Protein AF-A0A562PM36-F1 (afdb_monomer_lite)

Structure (mmCIF, N/CA/C/O backbone):
data_AF-A0A562PM36-F1
#
_entry.id   AF-A0A562PM36-F1
#
loop_
_atom_site.group_PDB
_atom_site.id
_atom_site.type_symbol
_atom_site.label_atom_id
_atom_site.label_alt_id
_atom_site.label_comp_id
_atom_site.label_asym_id
_atom_site.label_entity_id
_atom_site.label_seq_id
_atom_site.pdbx_PDB_ins_code
_atom_site.Cartn_x
_atom_site.Cartn_y
_atom_site.Cartn_z
_atom_site.occupancy
_atom_site.B_iso_or_equiv
_atom_site.auth_seq_id
_atom_site.auth_comp_id
_atom_site.auth_asym_id
_atom_site.auth_atom_id
_atom_site.pdbx_PDB_model_num
ATOM 1 N N . MET A 1 1 ? -3.454 4.171 4.773 1.00 52.66 1 MET A N 1
ATOM 2 C CA . MET A 1 1 ? -3.367 4.893 6.065 1.00 52.66 1 MET A CA 1
ATOM 3 C C . MET A 1 1 ? -3.730 6.379 5.909 1.00 52.66 1 MET A C 1
ATOM 5 O O . MET A 1 1 ? -2.945 7.239 6.269 1.00 52.66 1 MET A O 1
ATOM 9 N N . HIS A 1 2 ? -4.911 6.699 5.365 1.00 54.53 2 HIS A N 1
ATOM 10 C CA . HIS A 1 2 ? -5.406 8.091 5.262 1.00 54.53 2 HIS A CA 1
ATOM 11 C C . HIS A 1 2 ? -6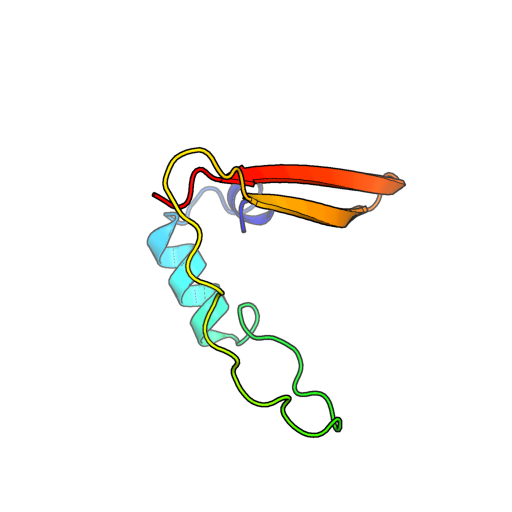.822 8.268 5.829 1.00 54.53 2 HIS A C 1
ATOM 13 O O . HIS A 1 2 ? -7.280 9.390 6.013 1.00 54.53 2 HIS A O 1
ATOM 19 N N . VAL A 1 3 ? -7.519 7.168 6.127 1.00 57.44 3 VAL A N 1
ATOM 20 C CA . VAL A 1 3 ? -8.947 7.196 6.466 1.00 57.44 3 VAL A CA 1
ATOM 21 C C . VAL A 1 3 ? -9.180 7.829 7.840 1.00 57.44 3 VAL A C 1
ATOM 23 O O . VAL A 1 3 ? -10.024 8.701 7.975 1.00 57.44 3 VAL A O 1
ATOM 26 N N . LEU A 1 4 ? -8.367 7.485 8.840 1.00 59.44 4 LEU A N 1
ATOM 27 C CA . LEU A 1 4 ? -8.502 8.005 10.207 1.00 59.44 4 LEU A CA 1
ATOM 28 C C . LEU A 1 4 ? -7.946 9.427 10.393 1.00 59.44 4 LEU A C 1
ATOM 30 O O . LEU A 1 4 ? -8.369 10.121 11.312 1.00 59.44 4 LEU A O 1
ATOM 34 N N . GLN A 1 5 ? -7.057 9.904 9.513 1.00 60.41 5 GLN A N 1
ATOM 35 C CA . GLN A 1 5 ? -6.598 11.300 9.553 1.00 60.41 5 GLN A CA 1
ATOM 36 C C . GLN A 1 5 ? -7.756 12.276 9.284 1.00 60.41 5 GLN A C 1
ATOM 38 O O . GLN A 1 5 ? -7.771 13.368 9.842 1.00 60.41 5 GLN A O 1
ATOM 43 N N . ARG A 1 6 ? -8.763 11.854 8.500 1.00 61.41 6 ARG A N 1
ATOM 44 C CA . ARG A 1 6 ? -10.004 12.617 8.286 1.00 61.41 6 ARG A CA 1
ATOM 45 C C . ARG A 1 6 ? -10.874 12.740 9.540 1.00 61.41 6 ARG A C 1
ATOM 47 O O . ARG A 1 6 ? -11.754 13.582 9.553 1.00 61.41 6 ARG A O 1
ATOM 54 N N . PHE A 1 7 ? -10.650 11.916 10.564 1.00 65.81 7 PHE A N 1
ATOM 55 C CA . PHE A 1 7 ? -11.426 11.933 11.810 1.00 65.81 7 PHE A CA 1
ATOM 56 C C . PHE A 1 7 ? -10.606 12.439 13.007 1.00 65.81 7 PHE A C 1
ATOM 58 O O . PHE A 1 7 ? -11.168 12.955 13.968 1.00 65.81 7 PHE A O 1
ATOM 65 N N . ILE A 1 8 ? -9.272 12.358 12.942 1.00 70.31 8 ILE A N 1
ATOM 66 C CA . ILE A 1 8 ? -8.348 12.855 13.970 1.00 70.31 8 ILE A CA 1
ATOM 67 C C . ILE A 1 8 ? -7.588 14.065 13.410 1.00 70.31 8 ILE A C 1
ATOM 69 O O . ILE A 1 8 ? -6.386 14.015 13.146 1.00 70.31 8 ILE A O 1
ATOM 73 N N . PHE A 1 9 ? -8.307 15.178 13.242 1.00 64.44 9 PHE A N 1
ATOM 74 C CA . PHE A 1 9 ? -7.819 16.419 12.620 1.00 64.44 9 PHE A CA 1
ATOM 75 C C . PHE A 1 9 ? -6.601 17.065 13.306 1.00 64.44 9 PHE A C 1
ATOM 77 O O . PHE A 1 9 ? -5.976 17.956 12.739 1.00 64.44 9 PHE A O 1
ATOM 84 N N . ARG A 1 10 ? -6.249 16.641 14.527 1.00 75.69 10 ARG A N 1
ATOM 85 C CA . ARG A 1 10 ? -5.175 17.254 15.329 1.00 75.69 10 ARG A CA 1
ATOM 86 C C . ARG A 1 10 ? -3.810 16.588 15.165 1.00 75.69 10 ARG A C 1
ATOM 88 O O . ARG A 1 10 ? -2.825 17.112 15.678 1.00 75.69 10 ARG A O 1
ATOM 95 N N . LEU A 1 11 ? -3.727 15.434 14.502 1.00 82.44 11 LEU A N 1
ATOM 96 C CA . LEU A 1 11 ? -2.461 14.723 14.335 1.00 82.44 11 LEU A CA 1
ATOM 97 C C . LEU A 1 11 ? -1.886 14.962 12.943 1.00 82.44 11 LEU A C 1
ATOM 99 O O . LEU A 1 11 ? -2.533 14.716 11.926 1.00 82.44 11 LEU A O 1
ATOM 103 N N . SER A 1 12 ? -0.621 15.378 12.902 1.00 84.88 12 SER A N 1
ATOM 104 C CA . SER A 1 12 ? 0.151 15.339 11.667 1.00 84.88 12 SER A CA 1
ATOM 105 C C . SER A 1 12 ? 0.272 13.894 11.169 1.00 84.88 12 SER A C 1
ATOM 107 O O . SER A 1 12 ? 0.254 12.935 11.950 1.00 84.88 12 SER A O 1
ATOM 109 N N . ARG A 1 13 ? 0.462 13.729 9.856 1.00 83.44 13 ARG A N 1
ATOM 110 C CA . ARG A 1 13 ? 0.694 12.419 9.225 1.00 83.44 13 ARG A CA 1
ATOM 111 C C . ARG A 1 13 ? 1.800 11.622 9.932 1.00 83.44 13 ARG A C 1
ATOM 113 O O . ARG A 1 13 ? 1.670 10.414 10.113 1.00 83.44 13 ARG A O 1
ATOM 120 N N . SER A 1 14 ? 2.889 12.284 10.328 1.00 87.62 14 SER A N 1
ATOM 121 C CA . SER A 1 14 ? 4.021 11.642 11.005 1.00 87.62 14 SER A CA 1
ATOM 122 C C . SER A 1 14 ? 3.657 11.155 12.408 1.00 87.62 14 SER A C 1
ATOM 124 O O . SER A 1 14 ? 3.975 10.017 12.755 1.00 87.62 14 SER A O 1
ATOM 126 N N . SER A 1 15 ? 2.948 11.970 13.193 1.00 88.00 15 SER A N 1
ATOM 127 C CA . SER A 1 15 ? 2.475 11.595 14.530 1.00 88.00 15 SER A CA 1
ATOM 128 C C . SER A 1 15 ? 1.484 10.432 14.478 1.00 88.00 15 SER A C 1
ATOM 130 O O . SER A 1 15 ? 1.601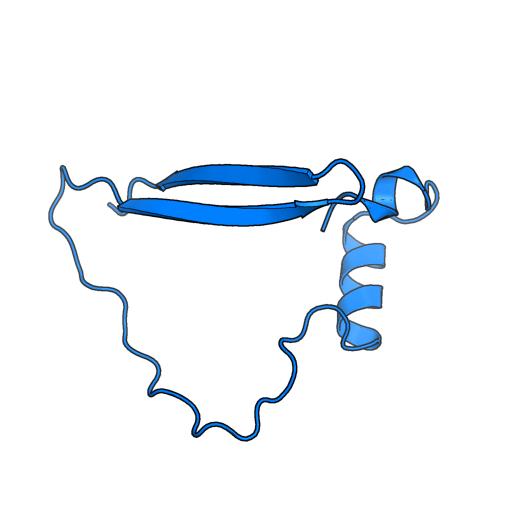 9.495 15.266 1.00 88.00 15 SER A O 1
ATOM 132 N N . LEU A 1 16 ? 0.566 10.438 13.508 1.00 87.00 16 LEU A N 1
ATOM 133 C CA . LEU A 1 16 ? -0.386 9.346 13.303 1.00 87.00 16 LEU A CA 1
ATOM 134 C C . LEU A 1 16 ? 0.315 8.039 12.892 1.00 87.00 16 LEU A C 1
ATOM 136 O O . LEU A 1 16 ? 0.026 6.978 13.439 1.00 87.00 16 LEU A O 1
ATOM 140 N N . ASN A 1 17 ? 1.285 8.111 11.976 1.00 85.94 17 ASN A N 1
ATOM 141 C CA . ASN A 1 17 ? 2.070 6.947 11.565 1.00 85.94 17 ASN A CA 1
ATOM 142 C C . ASN A 1 17 ? 2.853 6.335 12.741 1.00 85.94 17 ASN A C 1
ATOM 144 O O . ASN A 1 17 ? 2.828 5.121 12.938 1.00 85.94 17 ASN A O 1
ATOM 148 N N . ARG A 1 18 ? 3.491 7.173 13.569 1.00 88.56 18 ARG A N 1
ATOM 149 C CA . ARG A 1 18 ? 4.167 6.722 14.797 1.00 88.56 18 ARG A CA 1
ATOM 150 C C . ARG A 1 18 ? 3.200 6.041 15.765 1.00 88.56 18 ARG A C 1
ATOM 152 O O . ARG A 1 18 ? 3.568 5.039 16.369 1.00 88.56 18 ARG A O 1
ATOM 159 N N . LEU A 1 19 ? 1.975 6.552 15.893 1.00 88.56 19 LEU A N 1
ATOM 160 C CA . LEU A 1 19 ? 0.941 5.955 16.737 1.00 88.56 19 LEU A CA 1
ATOM 161 C C . LEU A 1 19 ? 0.554 4.554 16.237 1.00 88.56 19 LEU A C 1
ATOM 163 O O . LEU A 1 19 ? 0.551 3.610 17.023 1.00 88.56 19 LEU A O 1
ATOM 167 N N . TYR A 1 20 ? 0.314 4.378 14.934 1.00 86.81 20 TYR A N 1
ATOM 168 C CA . TYR A 1 20 ? -0.003 3.054 14.381 1.00 86.81 20 TYR A CA 1
ATOM 169 C C . TYR A 1 20 ? 1.119 2.042 14.537 1.00 86.81 20 TYR A C 1
ATOM 171 O O . TYR A 1 20 ? 0.847 0.873 14.802 1.00 86.81 20 TYR A O 1
ATOM 179 N N . GLN A 1 21 ? 2.367 2.477 14.369 1.00 86.88 21 GLN A N 1
ATOM 180 C CA . GLN A 1 21 ? 3.523 1.616 14.595 1.00 86.88 21 GLN A CA 1
ATOM 181 C C . GLN A 1 21 ? 3.633 1.235 16.074 1.00 86.88 21 GLN A C 1
ATOM 183 O O . GLN A 1 21 ? 3.765 0.055 16.383 1.00 86.88 21 GLN A O 1
ATOM 188 N N . ARG A 1 22 ? 3.489 2.208 16.989 1.00 87.94 22 ARG A N 1
ATOM 189 C CA . ARG A 1 22 ? 3.527 1.979 18.443 1.00 87.94 22 ARG A CA 1
ATOM 190 C C . ARG A 1 22 ? 2.477 0.969 18.901 1.00 87.94 22 ARG A C 1
ATOM 192 O O . ARG A 1 22 ? 2.768 0.150 19.762 1.00 87.94 22 ARG A O 1
ATOM 199 N N . HIS A 1 23 ? 1.272 1.037 18.342 1.00 88.50 23 HIS A N 1
ATOM 200 C CA . HIS A 1 23 ? 0.171 0.143 18.703 1.00 88.50 23 HIS A CA 1
ATOM 201 C C . HIS A 1 23 ? 0.111 -1.135 17.855 1.00 88.50 23 HIS A C 1
ATOM 203 O O . HIS A 1 23 ? -0.858 -1.878 17.954 1.00 88.50 23 HIS A O 1
ATOM 209 N N . GLY A 1 24 ? 1.106 -1.394 16.999 1.00 83.06 24 GLY A N 1
ATOM 210 C CA . GLY A 1 24 ? 1.148 -2.604 16.173 1.00 83.06 24 GLY A CA 1
ATOM 211 C C . GLY A 1 24 ? 0.060 -2.685 15.093 1.00 83.06 24 GLY A C 1
ATOM 212 O O . GLY A 1 24 ? -0.048 -3.696 14.411 1.00 83.06 24 GLY A O 1
ATOM 213 N N . ILE A 1 25 ? -0.719 -1.623 14.875 1.00 85.19 25 ILE A N 1
ATOM 214 C CA . ILE A 1 25 ? -1.800 -1.575 13.874 1.00 85.19 25 ILE A CA 1
ATOM 215 C C . ILE A 1 25 ? -1.222 -1.583 12.451 1.00 85.19 25 ILE A C 1
ATOM 217 O O . ILE A 1 25 ? -1.823 -2.115 11.525 1.00 85.19 25 ILE A O 1
ATOM 221 N N . SER A 1 26 ? -0.027 -1.010 12.269 1.00 80.75 26 SER A N 1
ATOM 222 C CA . SER A 1 26 ? 0.707 -1.046 10.997 1.00 80.75 26 SER A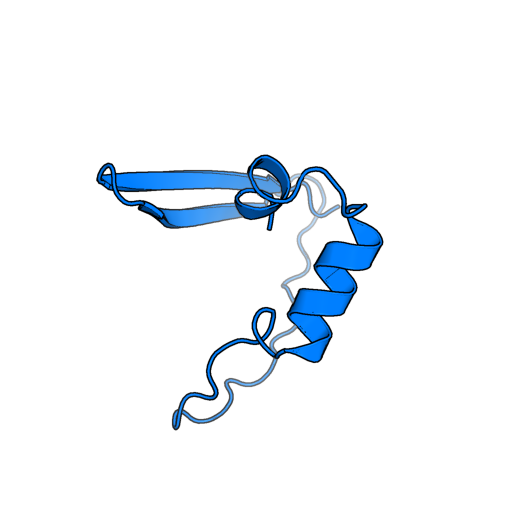 CA 1
ATOM 223 C C . SER A 1 26 ? 1.576 -2.305 10.854 1.00 80.75 26 SER A C 1
ATOM 225 O O . SER A 1 26 ? 2.626 -2.259 10.210 1.00 80.75 26 SER A O 1
ATOM 227 N N . THR A 1 27 ? 1.183 -3.412 11.480 1.00 78.00 27 THR A N 1
ATOM 228 C CA . THR A 1 27 ? 1.845 -4.709 11.316 1.00 78.00 27 THR A CA 1
ATOM 229 C C . THR A 1 27 ? 0.854 -5.714 10.746 1.00 78.00 27 THR A C 1
ATOM 231 O O . THR A 1 27 ? -0.344 -5.641 11.015 1.00 78.00 27 THR A O 1
ATOM 234 N N . LEU A 1 28 ? 1.341 -6.625 9.902 1.00 73.75 28 LEU A N 1
ATOM 235 C CA . LEU A 1 28 ? 0.537 -7.762 9.460 1.00 73.75 28 LEU A CA 1
ATOM 236 C C . LEU A 1 28 ? 0.248 -8.668 10.668 1.00 73.75 28 LEU A C 1
ATOM 238 O O . LEU A 1 28 ? 1.151 -8.865 11.489 1.00 73.75 28 LEU A O 1
ATOM 242 N N . PRO A 1 29 ? -0.961 -9.252 10.771 1.00 73.31 29 PRO A N 1
ATOM 243 C CA . PRO A 1 29 ? -1.235 -10.282 11.761 1.00 73.31 29 PRO A CA 1
ATOM 244 C C . PRO A 1 29 ? -0.203 -11.397 11.620 1.00 73.31 29 PRO A C 1
ATOM 246 O O . PRO A 1 29 ? 0.093 -11.840 10.508 1.00 73.31 29 PRO A O 1
ATOM 249 N N . ARG A 1 30 ? 0.358 -11.851 12.741 1.00 70.94 30 ARG A N 1
ATOM 250 C CA . ARG A 1 30 ? 1.271 -12.993 12.737 1.00 70.94 30 ARG A CA 1
ATOM 251 C C . ARG A 1 30 ? 0.449 -14.236 12.392 1.00 70.94 30 ARG A C 1
ATOM 253 O O . ARG A 1 30 ? -0.261 -14.751 13.250 1.00 70.94 30 ARG A O 1
ATOM 260 N N . SER A 1 31 ? 0.488 -14.676 11.136 1.00 70.31 31 SER A N 1
ATOM 261 C CA . SER A 1 31 ? -0.121 -15.945 10.745 1.00 70.31 31 SER A CA 1
ATOM 262 C C . SER A 1 31 ? 0.693 -17.100 11.336 1.00 70.31 31 SER A C 1
ATOM 264 O O . SER A 1 31 ? 1.912 -17.006 11.486 1.00 70.31 31 SER A O 1
ATOM 266 N N . ALA A 1 32 ? 0.016 -18.195 11.690 1.00 69.31 32 ALA A N 1
ATOM 267 C CA . ALA A 1 32 ? 0.666 -19.458 12.058 1.00 69.31 32 ALA A CA 1
ATOM 268 C C . ALA A 1 32 ? 1.301 -20.163 10.841 1.00 69.31 32 ALA A C 1
ATOM 270 O O . ALA A 1 32 ? 1.916 -21.218 10.977 1.00 69.31 32 ALA A O 1
ATOM 271 N N . GLU A 1 33 ? 1.135 -19.590 9.648 1.00 70.44 33 GLU A N 1
ATOM 272 C CA . GLU A 1 33 ? 1.724 -20.095 8.420 1.00 70.44 33 GLU A CA 1
ATOM 273 C C . GLU A 1 33 ? 3.239 -19.848 8.410 1.00 70.44 33 GLU A C 1
ATOM 275 O O . GLU A 1 33 ? 3.702 -18.792 8.857 1.00 70.44 33 GLU A O 1
ATOM 280 N N . PRO A 1 34 ? 4.033 -20.798 7.887 1.00 69.81 34 PRO A N 1
ATOM 281 C CA . PRO A 1 34 ? 5.468 -20.614 7.751 1.00 69.81 34 PRO A CA 1
ATOM 282 C C . PRO A 1 34 ? 5.752 -19.350 6.936 1.00 69.81 34 PRO A C 1
ATOM 284 O O . PRO A 1 34 ? 5.153 -19.118 5.881 1.00 69.81 34 PRO A O 1
ATOM 287 N N . VAL A 1 35 ? 6.671 -18.522 7.441 1.00 72.31 35 VAL A N 1
ATOM 288 C CA . VAL A 1 35 ? 7.114 -17.302 6.761 1.00 72.31 35 VAL A CA 1
ATOM 289 C C . VAL A 1 35 ? 7.596 -17.701 5.371 1.00 72.31 35 VAL A C 1
ATOM 291 O O . VAL A 1 35 ? 8.601 -18.393 5.241 1.00 72.31 35 VAL A O 1
ATOM 294 N N . ARG A 1 36 ? 6.871 -17.286 4.325 1.00 71.31 36 ARG A N 1
ATOM 295 C CA . ARG A 1 36 ? 7.337 -17.471 2.948 1.00 71.31 36 ARG A CA 1
ATOM 296 C C . ARG A 1 36 ? 8.692 -16.788 2.811 1.00 71.31 36 ARG A C 1
ATOM 298 O O . ARG A 1 36 ? 8.829 -15.625 3.198 1.00 71.31 36 ARG A O 1
ATOM 305 N N . ASP A 1 37 ? 9.662 -17.493 2.234 1.00 78.62 37 ASP A N 1
ATOM 306 C CA . ASP A 1 37 ? 10.973 -16.919 1.954 1.00 78.62 37 ASP A CA 1
ATOM 307 C C . ASP A 1 37 ? 10.821 -15.593 1.209 1.00 78.62 37 ASP A C 1
ATOM 309 O O . ASP A 1 37 ? 10.084 -15.483 0.219 1.00 78.62 37 ASP A O 1
ATOM 313 N N . LYS A 1 38 ? 11.512 -14.564 1.708 1.00 76.25 38 LYS A N 1
ATOM 314 C CA . LYS A 1 38 ? 11.511 -13.234 1.102 1.00 76.25 38 LYS A CA 1
ATOM 315 C C . LYS A 1 38 ? 12.184 -13.327 -0.264 1.00 76.25 38 LYS A C 1
ATOM 317 O O . LYS A 1 38 ? 13.406 -13.264 -0.369 1.00 76.25 38 LYS A O 1
ATOM 322 N N . LYS A 1 39 ? 11.388 -13.471 -1.322 1.00 78.75 39 LYS A N 1
ATOM 323 C CA . LYS A 1 39 ? 11.891 -13.408 -2.695 1.00 78.75 39 LYS A CA 1
ATOM 324 C C . LYS A 1 39 ? 12.232 -11.965 -3.039 1.00 78.75 39 LYS A C 1
ATOM 326 O O . LYS A 1 39 ? 11.437 -11.054 -2.808 1.00 78.75 39 LYS A O 1
ATOM 331 N N . THR A 1 40 ? 13.409 -11.764 -3.618 1.00 79.19 40 THR A N 1
ATOM 332 C CA . THR A 1 40 ? 13.733 -10.500 -4.270 1.00 79.19 40 THR A CA 1
ATOM 333 C C . THR A 1 40 ? 12.786 -10.294 -5.447 1.00 79.19 40 THR A C 1
ATOM 335 O O . THR A 1 40 ? 12.338 -11.244 -6.099 1.00 79.19 40 THR A O 1
ATOM 338 N N . PHE A 1 41 ? 12.437 -9.039 -5.713 1.00 76.00 41 PHE A N 1
ATOM 339 C CA . PHE A 1 41 ? 11.673 -8.733 -6.912 1.00 76.00 41 PHE A CA 1
ATOM 340 C C . PHE A 1 41 ? 12.485 -9.099 -8.156 1.00 76.00 41 PHE A C 1
ATOM 342 O O . PHE A 1 41 ? 13.692 -8.859 -8.208 1.00 76.00 41 PHE A O 1
ATOM 349 N N . LYS A 1 42 ? 11.810 -9.627 -9.181 1.00 79.75 42 LYS A N 1
ATOM 350 C CA . LYS A 1 42 ? 12.435 -9.864 -10.484 1.00 79.75 42 LYS A CA 1
ATOM 351 C C . LYS A 1 42 ? 12.931 -8.536 -11.071 1.00 79.75 42 LYS A C 1
ATOM 353 O O . LYS A 1 42 ? 12.229 -7.525 -10.994 1.00 79.75 42 LYS A O 1
ATOM 358 N N . ARG A 1 43 ? 14.135 -8.552 -11.650 1.00 82.12 43 ARG A N 1
ATOM 359 C CA . ARG A 1 43 ? 14.663 -7.445 -12.453 1.00 82.12 43 ARG A CA 1
ATOM 360 C C . ARG A 1 43 ? 13.992 -7.500 -13.821 1.00 82.12 43 ARG A C 1
ATOM 362 O O . ARG A 1 43 ? 14.030 -8.544 -14.467 1.00 82.12 43 ARG A O 1
ATOM 369 N N . TYR A 1 44 ? 13.392 -6.395 -14.237 1.00 80.06 44 TYR A N 1
ATOM 370 C CA . TYR A 1 44 ? 12.808 -6.258 -15.565 1.00 80.06 44 TYR A CA 1
ATOM 371 C C . TYR A 1 44 ? 13.673 -5.298 -16.397 1.00 80.06 44 TYR A C 1
ATOM 373 O O . TYR A 1 44 ? 14.216 -4.350 -15.827 1.00 80.06 44 TYR A O 1
ATOM 381 N N . PRO A 1 45 ? 13.869 -5.546 -17.705 1.00 80.38 45 PRO A N 1
ATOM 382 C CA . PRO A 1 45 ? 14.492 -4.567 -18.590 1.00 80.38 45 PRO A CA 1
ATOM 383 C C . PRO A 1 45 ? 13.628 -3.301 -18.718 1.00 80.38 45 PRO A C 1
ATOM 385 O O . PRO A 1 45 ? 12.452 -3.299 -18.354 1.00 80.38 45 PRO A O 1
ATOM 388 N N . LEU A 1 46 ? 14.204 -2.228 -19.267 1.00 75.88 46 LEU A N 1
ATOM 389 C CA . LEU A 1 46 ? 13.458 -1.024 -19.653 1.00 75.88 46 LEU A CA 1
ATOM 390 C C . LEU A 1 46 ? 12.270 -1.398 -20.561 1.00 75.88 46 LEU A C 1
ATOM 392 O O . LEU A 1 46 ? 12.407 -2.252 -21.437 1.00 75.88 46 LEU A O 1
ATOM 396 N N . GLY A 1 47 ? 11.111 -0.772 -20.341 1.00 79.62 47 GLY A N 1
ATOM 397 C CA . GLY A 1 47 ? 9.879 -1.040 -21.099 1.00 79.62 47 GLY A CA 1
ATOM 398 C C . GLY A 1 47 ? 8.889 -2.011 -20.438 1.00 79.62 47 GLY A C 1
ATOM 399 O O . GLY A 1 47 ? 7.896 -2.375 -21.062 1.00 79.62 47 GLY A O 1
ATOM 400 N N . TYR A 1 48 ? 9.122 -2.423 -19.187 1.00 81.50 48 TYR A N 1
ATOM 401 C CA . TYR A 1 48 ? 8.196 -3.264 -18.417 1.00 81.50 48 TYR A CA 1
ATOM 402 C C . TYR A 1 48 ? 7.442 -2.447 -17.362 1.00 81.50 48 TYR A C 1
ATOM 404 O O . TYR A 1 48 ? 8.050 -1.827 -16.493 1.00 81.50 48 TYR A O 1
ATOM 412 N N . LEU A 1 49 ? 6.109 -2.520 -17.390 1.00 84.00 49 LEU A N 1
ATOM 413 C CA . LEU A 1 49 ? 5.230 -1.887 -16.407 1.00 84.00 49 LEU A CA 1
ATOM 414 C C . LEU A 1 49 ? 4.750 -2.916 -15.379 1.00 84.00 49 LEU A C 1
ATOM 416 O O . LEU A 1 49 ? 4.159 -3.937 -15.737 1.00 84.00 49 LEU A O 1
ATOM 420 N N . HIS A 1 50 ? 4.970 -2.653 -14.093 1.00 86.38 50 HIS A N 1
ATOM 421 C CA . HIS A 1 50 ? 4.473 -3.523 -13.035 1.00 86.38 50 HIS A CA 1
ATOM 422 C C . HIS A 1 50 ? 3.071 -3.092 -12.606 1.00 86.38 50 HIS A C 1
ATOM 424 O O . HIS A 1 50 ? 2.907 -2.033 -12.006 1.00 86.38 50 HIS A O 1
ATOM 430 N N . ILE A 1 51 ? 2.068 -3.922 -12.894 1.00 89.50 51 ILE A N 1
ATOM 431 C CA . ILE A 1 51 ? 0.678 -3.679 -12.501 1.00 89.50 51 ILE A CA 1
ATOM 432 C C . ILE A 1 51 ? 0.332 -4.577 -11.309 1.00 89.50 51 ILE A C 1
ATOM 434 O O . ILE A 1 51 ? 0.433 -5.798 -11.406 1.00 89.50 51 ILE A O 1
ATOM 438 N N . ASN A 1 52 ? -0.093 -3.973 -10.199 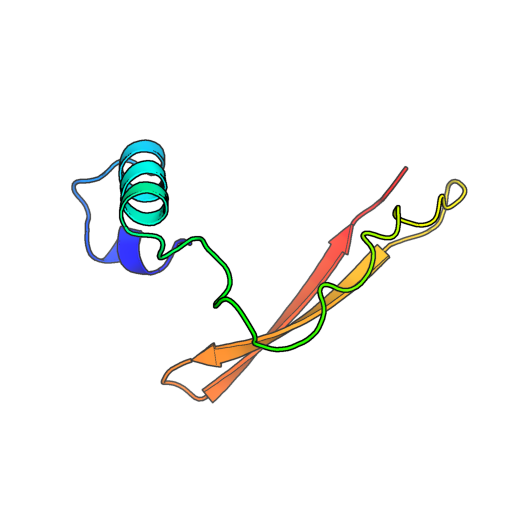1.00 88.62 52 ASN A N 1
ATOM 439 C CA . ASN A 1 52 ? -0.695 -4.663 -9.059 1.00 88.62 52 ASN A CA 1
ATOM 440 C C . ASN A 1 52 ? -2.185 -4.341 -8.974 1.00 88.62 52 ASN A C 1
ATOM 442 O O . ASN A 1 52 ? -2.595 -3.205 -9.217 1.00 88.62 52 ASN A O 1
ATOM 446 N N . ASN A 1 53 ? -2.977 -5.324 -8.554 1.00 91.31 53 ASN A N 1
ATOM 447 C CA . ASN A 1 53 ? -4.370 -5.142 -8.179 1.00 91.31 53 ASN A CA 1
ATOM 448 C C . ASN A 1 53 ? -4.581 -5.523 -6.709 1.00 91.31 53 ASN A C 1
ATOM 450 O O . ASN A 1 53 ? -3.908 -6.391 -6.154 1.00 91.31 53 ASN A O 1
ATOM 454 N N . THR A 1 54 ? -5.502 -4.844 -6.040 1.00 93.31 54 THR A N 1
ATOM 455 C CA . THR A 1 54 ? -5.895 -5.185 -4.671 1.00 93.31 54 THR A CA 1
ATOM 456 C C . THR A 1 54 ? -7.372 -4.888 -4.474 1.00 93.31 54 THR A C 1
ATOM 458 O O . THR A 1 54 ? -7.837 -3.798 -4.803 1.00 93.31 54 THR A O 1
ATOM 461 N N . GLU A 1 55 ? -8.101 -5.857 -3.926 1.00 91.81 55 GLU A N 1
ATOM 462 C CA . GLU A 1 55 ? -9.473 -5.674 -3.457 1.00 91.81 55 GLU A CA 1
ATOM 463 C C . GLU A 1 55 ? -9.448 -5.087 -2.041 1.00 91.81 55 GLU A C 1
ATOM 465 O O . GLU A 1 55 ? -8.724 -5.553 -1.160 1.00 91.81 55 GLU A O 1
ATOM 470 N N . VAL A 1 56 ? -10.226 -4.032 -1.831 1.00 87.38 56 VAL A N 1
ATOM 471 C CA . VAL A 1 56 ? -10.366 -3.329 -0.562 1.00 87.38 56 VAL A CA 1
ATOM 472 C C . VAL A 1 56 ? -11.822 -3.424 -0.137 1.00 87.38 56 VAL A C 1
ATOM 474 O O . VAL A 1 56 ? -12.709 -2.878 -0.788 1.00 87.38 56 VAL A O 1
ATOM 477 N N . HIS A 1 57 ? -12.066 -4.103 0.978 1.00 87.44 57 HIS A N 1
ATOM 478 C CA . HIS A 1 57 ? -13.392 -4.183 1.577 1.00 87.44 57 HIS A CA 1
ATOM 479 C C . HIS A 1 57 ? -13.661 -2.917 2.394 1.00 87.44 57 HIS A C 1
ATOM 481 O O . HIS A 1 57 ? -12.907 -2.583 3.310 1.00 87.44 57 HIS A O 1
ATOM 487 N N . THR A 1 58 ? -14.733 -2.210 2.056 1.00 85.62 58 THR A N 1
ATOM 488 C CA . THR A 1 58 ? -15.232 -1.037 2.778 1.00 85.62 58 THR A CA 1
ATOM 489 C C . THR A 1 58 ? -16.635 -1.323 3.316 1.00 85.62 58 THR A C 1
ATOM 491 O O . THR A 1 58 ? -17.257 -2.327 2.973 1.00 85.62 58 THR A O 1
ATOM 494 N N . ALA A 1 59 ? -17.154 -0.434 4.166 1.00 85.19 59 ALA A N 1
ATOM 495 C CA . ALA A 1 59 ? -18.530 -0.538 4.661 1.00 85.19 59 ALA A CA 1
ATOM 496 C C . ALA A 1 59 ? -19.585 -0.415 3.541 1.00 85.19 59 ALA A C 1
ATOM 498 O O . ALA A 1 59 ? -20.705 -0.884 3.699 1.00 85.19 59 ALA A O 1
ATOM 499 N N . GLU A 1 60 ? -19.220 0.195 2.411 1.00 87.06 60 GLU A N 1
ATOM 500 C CA . GLU A 1 60 ? -20.092 0.424 1.253 1.00 87.06 60 GLU A CA 1
ATOM 501 C C . GLU A 1 60 ? -19.978 -0.695 0.199 1.00 87.06 60 GLU A C 1
ATOM 503 O O . GLU A 1 60 ? -20.712 -0.691 -0.786 1.00 87.06 60 GLU A O 1
ATOM 508 N N . GLY A 1 61 ? -19.070 -1.663 0.387 1.00 89.56 61 GLY A N 1
ATOM 509 C CA . GLY A 1 61 ? -18.879 -2.791 -0.523 1.00 89.56 61 GLY A CA 1
ATOM 510 C C . GLY A 1 61 ? -17.412 -3.071 -0.857 1.00 89.56 61 GLY A C 1
ATOM 511 O O . GLY A 1 61 ? -16.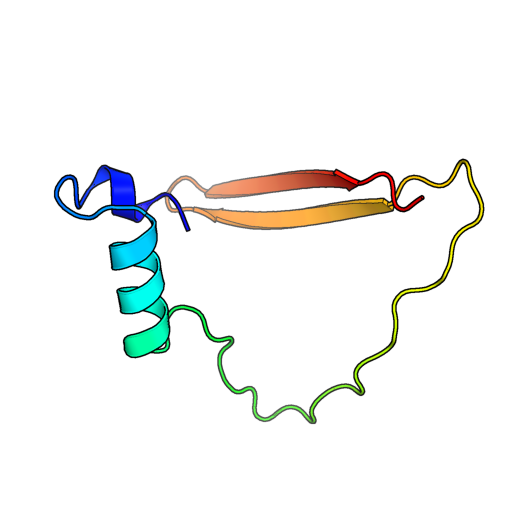519 -2.916 -0.026 1.00 89.56 61 GLY A O 1
ATOM 512 N N . ARG A 1 62 ? -17.157 -3.545 -2.081 1.00 91.94 62 ARG A N 1
ATOM 513 C CA . ARG A 1 62 ? -15.812 -3.890 -2.573 1.00 91.94 62 ARG A CA 1
ATOM 514 C C . ARG A 1 62 ? -15.290 -2.779 -3.477 1.00 91.94 62 ARG A C 1
ATOM 516 O O . ARG A 1 62 ? -15.934 -2.435 -4.463 1.00 91.94 62 ARG A O 1
ATOM 523 N N . ALA A 1 63 ? -14.111 -2.257 -3.167 1.00 89.69 63 ALA A N 1
ATOM 524 C CA . ALA A 1 63 ? -13.365 -1.344 -4.023 1.00 89.69 63 ALA A CA 1
ATOM 525 C C . ALA A 1 63 ? -12.152 -2.065 -4.627 1.00 89.69 63 ALA A C 1
ATOM 527 O O . ALA A 1 63 ? -11.530 -2.889 -3.963 1.00 89.69 63 ALA A O 1
ATOM 528 N N . TYR A 1 64 ? -11.780 -1.736 -5.864 1.00 89.06 64 TYR A N 1
ATOM 529 C CA . TYR A 1 64 ? -10.602 -2.305 -6.522 1.00 89.06 64 TYR A CA 1
ATOM 530 C C . TYR A 1 64 ? -9.568 -1.212 -6.771 1.00 89.06 64 TYR A C 1
ATOM 532 O O . TYR A 1 64 ? -9.867 -0.181 -7.371 1.00 89.06 64 TYR A O 1
ATOM 540 N N . LEU A 1 65 ? -8.344 -1.442 -6.307 1.00 89.69 65 LEU A N 1
ATOM 541 C CA . LEU A 1 65 ? -7.206 -0.567 -6.539 1.00 89.69 65 LEU A CA 1
ATOM 542 C C . LEU A 1 65 ? -6.296 -1.198 -7.589 1.00 89.69 65 LEU A C 1
ATOM 544 O O . LEU A 1 65 ? -5.760 -2.281 -7.366 1.00 89.69 65 LEU A O 1
ATOM 548 N N . PHE A 1 66 ? -6.086 -0.491 -8.697 1.00 91.44 66 PHE A N 1
ATOM 549 C CA . PHE A 1 66 ? -5.108 -0.840 -9.723 1.00 91.44 66 PHE A CA 1
ATOM 550 C C . PHE A 1 66 ? -3.945 0.146 -9.649 1.00 91.44 66 PHE A C 1
ATOM 552 O O . PHE A 1 66 ? -4.152 1.358 -9.700 1.00 91.44 66 PHE A O 1
ATOM 559 N N . VAL A 1 67 ? -2.722 -0.362 -9.509 1.00 88.94 67 VAL A N 1
ATOM 560 C CA . VAL A 1 67 ? -1.509 0.458 -9.431 1.00 88.94 67 VAL A CA 1
ATOM 561 C C . VAL A 1 67 ? -0.541 -0.002 -10.502 1.00 88.94 67 VAL A C 1
ATOM 563 O O . VAL A 1 67 ? -0.125 -1.156 -10.497 1.00 88.94 67 VAL A O 1
ATOM 566 N N . ALA A 1 68 ? -0.156 0.914 -11.381 1.00 90.31 68 ALA A N 1
ATOM 567 C CA . ALA A 1 68 ? 0.908 0.709 -12.346 1.00 90.31 68 ALA A CA 1
ATOM 568 C C . ALA A 1 68 ? 2.166 1.453 -11.876 1.00 90.31 68 ALA A C 1
ATOM 570 O O . ALA A 1 68 ? 2.107 2.646 -11.583 1.00 90.31 68 ALA A O 1
ATOM 571 N N . ILE A 1 69 ? 3.286 0.744 -11.764 1.00 86.56 69 ILE A N 1
ATOM 572 C CA . ILE A 1 69 ? 4.575 1.282 -11.327 1.00 86.56 69 ILE A CA 1
ATOM 573 C C . ILE A 1 69 ? 5.597 0.994 -12.419 1.00 86.56 69 ILE A C 1
ATOM 575 O O . ILE A 1 69 ? 5.837 -0.171 -12.752 1.00 86.56 69 ILE A O 1
ATOM 579 N N . ASP A 1 70 ? 6.207 2.050 -12.951 1.00 83.94 70 ASP A N 1
ATOM 580 C CA . ASP A 1 70 ? 7.425 1.912 -13.742 1.00 83.94 70 ASP A CA 1
ATOM 581 C C . ASP A 1 70 ? 8.578 1.554 -12.796 1.00 83.94 70 ASP A C 1
ATOM 583 O O . ASP A 1 70 ? 8.798 2.203 -11.772 1.00 83.94 70 ASP A O 1
ATOM 587 N N . ARG A 1 71 ? 9.227 0.428 -13.082 1.00 71.94 71 ARG A N 1
ATOM 588 C CA . ARG A 1 71 ? 10.204 -0.238 -12.208 1.00 71.94 71 ARG A CA 1
ATOM 589 C C . ARG A 1 71 ? 11.624 -0.161 -12.779 1.00 71.94 71 ARG A C 1
ATOM 591 O O . ARG A 1 71 ? 12.441 -1.023 -12.444 1.00 71.94 71 ARG A O 1
ATOM 598 N N . THR A 1 72 ? 11.868 0.815 -13.650 1.00 69.81 72 THR A N 1
ATOM 599 C CA . THR A 1 72 ? 13.175 1.119 -14.241 1.00 69.81 72 THR A CA 1
ATOM 600 C C . THR A 1 72 ? 14.198 1.626 -13.234 1.00 69.81 72 THR A C 1
ATOM 602 O O . THR A 1 72 ? 13.808 2.223 -12.205 1.00 69.81 72 THR A O 1
#

pLDDT: mean 79.94, std 9.84, range [52.66, 93.31]

Foldseek 3Di:
DCPCCVVVVPDDPVRVVVVCVVVVVPPDPPDPDPDDPDDDDDDDPPPDKDWDKDWDQDPVGIDIDIDIDRPD

Secondary structure (DSSP, 8-state):
--TGGGT-TTS-HHHHHHHHHHTTTTS----SS-----PPPPP--TT-EEEEEEEEEETTEEEEEEEEEE--

Organism: NCBI:t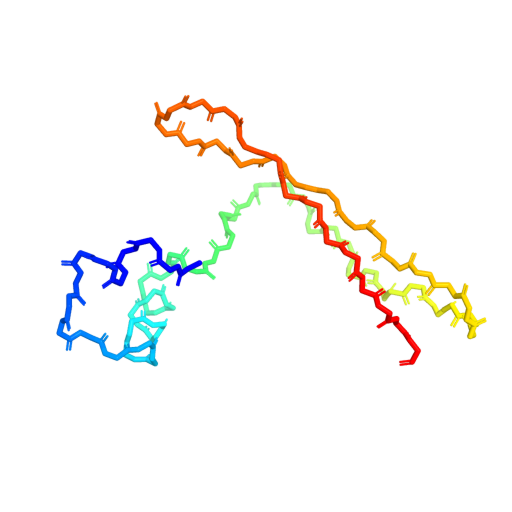xid459528

Sequence (72 aa):
MHVLQRFIFRLSRSSLNRLYQRHGISTLPRSAEPVRDKKTFKRYPLGYLHINNTEVHTAEGRAYLFVAIDRT

Radius of gyration: 16.93 Å; chains: 1; bounding box: 35×38×40 Å